Protein AF-A0A1C3NWB6-F1 (afdb_monomer_lite)

pLDDT: mean 83.38, std 10.29, range [48.44, 95.5]

Organism: NCBI:txid1839754

Radius of gyration: 16.96 Å; chains: 1; bounding box: 32×26×47 Å

Structure (mmCIF, N/CA/C/O backbone):
data_AF-A0A1C3NWB6-F1
#
_entry.id   AF-A0A1C3NWB6-F1
#
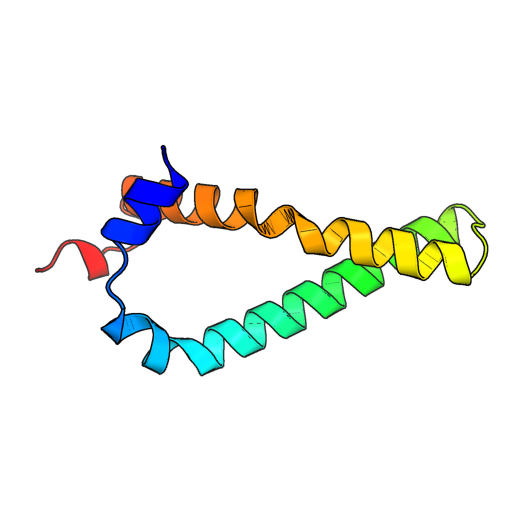loop_
_atom_site.group_PDB
_atom_site.id
_atom_site.type_symbol
_atom_site.label_atom_id
_atom_site.label_alt_id
_atom_site.label_comp_id
_atom_site.label_asym_id
_atom_site.label_entity_id
_atom_site.label_seq_id
_atom_site.pdbx_PDB_ins_code
_atom_site.Cartn_x
_atom_site.Cartn_y
_atom_site.Cartn_z
_atom_site.occupancy
_atom_site.B_iso_or_equiv
_atom_site.auth_seq_id
_atom_site.auth_comp_id
_atom_site.auth_asym_id
_atom_site.auth_atom_id
_atom_site.pdbx_PDB_model_num
ATOM 1 N N . MET A 1 1 ? 6.001 12.161 12.004 1.00 77.88 1 MET A N 1
ATOM 2 C CA . MET A 1 1 ? 5.115 11.877 13.158 1.00 77.88 1 MET A CA 1
ATOM 3 C C . MET A 1 1 ? 3.709 11.407 12.767 1.00 77.88 1 MET A C 1
ATOM 5 O O . MET A 1 1 ? 3.174 10.600 13.511 1.00 77.88 1 MET A O 1
ATOM 9 N N . PHE A 1 2 ? 3.122 11.824 11.629 1.00 87.12 2 PHE A N 1
ATOM 10 C CA . PHE A 1 2 ? 1.769 11.400 11.205 1.00 87.12 2 PHE A CA 1
ATOM 11 C C . PHE A 1 2 ? 1.516 9.887 11.316 1.00 87.12 2 PHE A C 1
ATOM 13 O O . PHE A 1 2 ? 0.612 9.495 12.037 1.00 87.12 2 PHE A O 1
ATOM 20 N N . PHE A 1 3 ? 2.341 9.041 10.687 1.00 87.25 3 PHE A N 1
ATOM 21 C CA . PHE A 1 3 ? 2.147 7.582 10.707 1.00 87.25 3 PHE A CA 1
ATOM 22 C C . PHE A 1 3 ? 2.182 6.971 12.114 1.00 87.25 3 PHE A C 1
ATOM 24 O O . PHE A 1 3 ? 1.455 6.020 12.379 1.00 87.25 3 PHE A O 1
ATOM 31 N N . VAL A 1 4 ? 2.975 7.543 13.027 1.00 89.69 4 VAL A N 1
ATOM 32 C CA . VAL A 1 4 ? 3.035 7.100 14.429 1.00 89.69 4 VAL A CA 1
ATOM 33 C C . VAL A 1 4 ? 1.717 7.417 15.134 1.00 89.69 4 VAL A C 1
ATOM 35 O O . VAL A 1 4 ? 1.108 6.528 15.714 1.00 89.69 4 VAL A O 1
ATOM 38 N N . PHE A 1 5 ? 1.226 8.653 15.030 1.00 87.25 5 PHE A N 1
ATOM 39 C CA . PHE A 1 5 ? -0.052 9.042 15.638 1.00 87.25 5 PHE A CA 1
ATOM 40 C C . PHE A 1 5 ? -1.260 8.366 14.982 1.00 87.25 5 PHE A C 1
ATOM 42 O O . PHE A 1 5 ? -2.185 7.961 15.678 1.00 87.25 5 PHE A O 1
ATOM 49 N N . PHE A 1 6 ? -1.247 8.213 13.658 1.00 85.94 6 PHE A N 1
ATOM 50 C CA . PHE A 1 6 ? -2.258 7.465 12.917 1.00 85.94 6 PHE A CA 1
ATOM 51 C C . PHE A 1 6 ? -2.323 6.014 13.410 1.00 85.94 6 PHE A C 1
ATOM 53 O O . PHE A 1 6 ? -3.405 5.520 13.716 1.00 85.94 6 PHE A O 1
ATOM 60 N N . GLY A 1 7 ? -1.163 5.367 13.576 1.00 84.56 7 GLY A N 1
ATOM 61 C CA . GLY A 1 7 ? -1.072 4.019 14.133 1.00 84.56 7 GLY A CA 1
ATOM 62 C C . GLY A 1 7 ? -1.591 3.934 15.569 1.00 84.56 7 GLY A C 1
ATOM 63 O O . GLY A 1 7 ? -2.395 3.061 15.865 1.00 84.56 7 GLY A O 1
ATOM 64 N N . LEU A 1 8 ? -1.206 4.873 16.440 1.00 88.19 8 LEU A N 1
ATOM 65 C CA . LEU A 1 8 ? -1.643 4.895 17.844 1.00 88.19 8 LEU A CA 1
ATOM 66 C C . LEU A 1 8 ? -3.149 5.150 18.020 1.00 88.19 8 LEU A C 1
ATOM 68 O O . LEU A 1 8 ? -3.720 4.694 19.005 1.00 88.19 8 LEU A O 1
ATOM 72 N N . ARG A 1 9 ? -3.796 5.871 17.093 1.00 83.88 9 ARG A N 1
ATOM 73 C CA . ARG A 1 9 ? -5.257 6.086 17.108 1.00 83.88 9 ARG A CA 1
ATOM 74 C C . ARG A 1 9 ? -6.055 4.952 16.464 1.00 83.88 9 ARG A C 1
ATOM 76 O O . ARG A 1 9 ? -7.276 4.943 16.579 1.00 83.88 9 ARG A O 1
ATOM 83 N N . THR A 1 10 ? -5.399 4.029 15.765 1.00 84.69 10 THR A N 1
ATOM 84 C CA . THR A 1 10 ? -6.083 2.920 15.096 1.00 84.69 10 THR A CA 1
ATOM 85 C C . THR A 1 10 ? -6.374 1.815 16.107 1.00 84.69 10 THR A C 1
ATOM 87 O O . THR A 1 10 ? -5.448 1.242 16.675 1.00 84.69 10 THR A O 1
ATOM 90 N N . ASP A 1 11 ? -7.651 1.493 16.312 1.00 86.38 11 ASP A N 1
ATOM 91 C CA . ASP A 1 11 ? -8.060 0.385 17.176 1.00 86.38 11 ASP A CA 1
ATOM 92 C C . ASP A 1 11 ? -7.675 -0.967 16.534 1.00 86.38 11 ASP A C 1
ATOM 94 O O . ASP A 1 11 ? -8.199 -1.319 15.468 1.00 86.38 11 ASP A O 1
ATOM 98 N N . PRO A 1 12 ? -6.779 -1.755 17.158 1.00 83.56 12 PRO A N 1
ATOM 99 C CA . PRO A 1 12 ? -6.336 -3.029 16.604 1.00 83.56 12 PRO A CA 1
ATOM 100 C C . PRO A 1 12 ? -7.457 -4.073 16.522 1.00 83.56 12 PRO A C 1
ATOM 102 O O . PRO A 1 12 ? -7.386 -4.977 15.686 1.00 83.56 12 PRO A O 1
ATOM 105 N N . THR A 1 13 ? -8.509 -3.954 17.337 1.00 89.56 13 THR A N 1
ATOM 106 C CA . THR A 1 13 ? -9.637 -4.898 17.325 1.00 89.56 13 THR A CA 1
ATOM 107 C C . THR A 1 13 ? -10.491 -4.770 16.062 1.00 89.56 13 THR A C 1
ATOM 109 O O . THR A 1 13 ? -11.098 -5.750 15.631 1.00 89.56 13 THR A O 1
ATOM 112 N N . GLN A 1 14 ? -10.464 -3.605 15.405 1.00 85.69 14 GLN A N 1
ATOM 113 C CA . GLN A 1 14 ? -11.195 -3.339 14.160 1.00 85.69 14 GLN A CA 1
ATOM 114 C C . GLN A 1 14 ? -10.476 -3.875 12.911 1.00 85.69 14 GLN A C 1
ATOM 116 O O . GLN A 1 14 ? -11.082 -3.994 11.845 1.00 85.69 14 GLN A O 1
ATOM 121 N N . ILE A 1 15 ? -9.196 -4.248 13.026 1.00 84.69 15 ILE A N 1
ATOM 122 C CA . ILE A 1 15 ? -8.392 -4.731 11.893 1.00 84.69 15 ILE A CA 1
ATOM 123 C C . ILE A 1 15 ? -8.862 -6.118 11.437 1.00 84.69 15 ILE A C 1
ATOM 125 O O . ILE A 1 15 ? -9.003 -6.359 10.237 1.00 84.69 15 ILE A O 1
ATOM 129 N N . LEU A 1 16 ? -9.120 -7.029 12.382 1.00 89.50 16 LEU A N 1
ATOM 130 C CA . LEU A 1 16 ? -9.513 -8.413 12.084 1.00 89.50 16 LEU A CA 1
ATOM 131 C C . LEU A 1 16 ? -10.837 -8.496 11.302 1.00 89.50 16 LEU A C 1
ATOM 133 O O . LEU A 1 16 ? -10.860 -9.154 10.260 1.00 89.50 16 LEU A O 1
ATOM 137 N N . PRO A 1 17 ? -11.920 -7.816 11.728 1.00 90.44 17 PRO A N 1
ATOM 138 C CA . PRO A 1 17 ? -13.176 -7.789 10.979 1.00 90.44 17 PRO A CA 1
ATOM 139 C C . PRO A 1 17 ? -13.039 -7.165 9.582 1.00 90.44 17 PRO A C 1
ATOM 141 O O . PRO A 1 17 ? -13.674 -7.623 8.633 1.00 90.44 17 PRO A O 1
ATOM 144 N N . ALA A 1 18 ? -12.185 -6.146 9.428 1.00 88.88 18 ALA A N 1
ATOM 145 C CA . ALA A 1 18 ? -11.968 -5.457 8.155 1.00 88.88 18 ALA A CA 1
ATOM 146 C C . ALA A 1 18 ? -11.047 -6.222 7.185 1.00 88.88 18 ALA A C 1
ATOM 148 O O . ALA A 1 18 ? -10.942 -5.846 6.014 1.00 88.88 18 ALA A O 1
ATOM 149 N N . LEU A 1 19 ? -10.394 -7.299 7.638 1.00 90.38 19 LEU A N 1
ATOM 150 C CA . LEU A 1 19 ? -9.347 -7.990 6.888 1.00 90.38 19 LEU A CA 1
ATOM 151 C C . LEU A 1 19 ? -9.840 -8.499 5.530 1.00 90.38 19 LEU A C 1
ATOM 153 O O . LEU A 1 19 ? -9.127 -8.372 4.537 1.00 90.38 19 LEU A O 1
ATOM 157 N N . ALA A 1 20 ? -11.067 -9.020 5.457 1.00 91.75 20 ALA A N 1
ATOM 158 C CA . ALA A 1 20 ? -11.642 -9.512 4.206 1.00 91.75 20 ALA A CA 1
ATOM 159 C C . ALA A 1 20 ? -11.780 -8.393 3.158 1.00 91.75 20 ALA A C 1
ATOM 161 O O . ALA A 1 20 ? -11.289 -8.528 2.035 1.00 91.75 20 ALA A O 1
ATOM 162 N N . ALA A 1 21 ? -12.382 -7.262 3.538 1.00 93.19 21 ALA A N 1
ATOM 163 C CA . ALA A 1 21 ? -12.543 -6.106 2.657 1.00 93.19 21 ALA A CA 1
ATOM 164 C C . ALA A 1 21 ? -11.188 -5.484 2.283 1.00 93.19 21 ALA A C 1
ATOM 166 O O . ALA A 1 21 ? -10.939 -5.192 1.112 1.00 93.19 21 ALA A O 1
ATOM 167 N N . ALA A 1 22 ? -10.283 -5.352 3.259 1.00 90.06 22 ALA A N 1
ATOM 168 C CA . ALA A 1 22 ? -8.930 -4.851 3.045 1.00 90.06 22 ALA A CA 1
ATOM 169 C C . ALA A 1 22 ? -8.144 -5.733 2.063 1.00 90.06 22 ALA A C 1
ATOM 171 O O . ALA A 1 22 ? -7.481 -5.212 1.168 1.00 90.06 22 ALA A O 1
ATOM 172 N N . SER A 1 23 ? -8.266 -7.059 2.173 1.00 93.62 23 SER A N 1
ATOM 173 C CA . SER A 1 23 ? -7.629 -8.018 1.261 1.00 93.62 23 SER A CA 1
ATOM 174 C C . SER A 1 23 ? -8.153 -7.863 -0.164 1.00 93.62 23 SER A C 1
ATOM 176 O O . SER A 1 23 ? -7.373 -7.812 -1.114 1.00 93.62 23 SER A O 1
ATOM 178 N N . LEU A 1 24 ? -9.472 -7.729 -0.315 1.00 95.50 24 LEU A N 1
ATOM 179 C CA . LEU A 1 24 ? -10.127 -7.517 -1.606 1.00 95.50 24 LEU A CA 1
ATOM 180 C C . LEU A 1 24 ? -9.640 -6.229 -2.279 1.00 95.50 24 LEU A C 1
ATOM 182 O O . LEU A 1 24 ? -9.244 -6.248 -3.447 1.00 95.50 24 LEU A O 1
ATOM 186 N N . LEU A 1 25 ? -9.597 -5.126 -1.528 1.00 92.69 25 LEU A N 1
ATOM 187 C CA . LEU A 1 25 ? -9.089 -3.842 -2.012 1.00 92.69 25 LEU A CA 1
ATOM 188 C C . LEU A 1 25 ? -7.589 -3.889 -2.313 1.00 92.69 25 LEU A C 1
ATOM 190 O O . LEU A 1 25 ? -7.151 -3.307 -3.306 1.00 92.69 25 LEU A O 1
ATOM 194 N N . ALA A 1 26 ? -6.800 -4.598 -1.503 1.00 90.56 26 ALA A N 1
ATOM 195 C CA . ALA A 1 26 ? -5.375 -4.787 -1.742 1.00 90.56 26 ALA A CA 1
ATOM 196 C C . ALA A 1 26 ? -5.137 -5.537 -3.059 1.00 90.56 26 ALA A C 1
ATOM 198 O O . ALA A 1 26 ? -4.371 -5.063 -3.899 1.00 90.56 26 ALA A O 1
ATOM 199 N N . VAL A 1 27 ? -5.844 -6.649 -3.290 1.00 94.56 27 VAL A N 1
ATOM 200 C CA . VAL A 1 27 ? -5.761 -7.416 -4.543 1.00 94.56 27 VAL A CA 1
ATOM 201 C C . VAL A 1 27 ? -6.212 -6.563 -5.727 1.00 94.56 27 VAL A C 1
ATOM 203 O O . VAL A 1 27 ? -5.476 -6.447 -6.707 1.00 94.56 27 VAL A O 1
ATOM 206 N N . ALA A 1 28 ? -7.367 -5.900 -5.628 1.00 95.12 28 ALA A N 1
ATOM 207 C CA . ALA A 1 28 ? -7.870 -5.026 -6.686 1.00 95.12 28 ALA A CA 1
ATOM 208 C C . ALA A 1 28 ? -6.881 -3.893 -7.009 1.00 95.12 28 ALA A C 1
ATOM 210 O O . ALA A 1 28 ? -6.600 -3.614 -8.178 1.00 95.12 28 ALA A O 1
ATOM 211 N N . GLY A 1 29 ? -6.301 -3.276 -5.978 1.00 92.06 29 GLY A N 1
ATOM 212 C CA . GLY A 1 29 ? -5.309 -2.213 -6.093 1.00 92.06 29 GLY A CA 1
ATOM 213 C C . GLY A 1 29 ? -3.992 -2.685 -6.706 1.00 92.06 29 GLY A C 1
ATOM 214 O O . GLY A 1 29 ? -3.412 -1.968 -7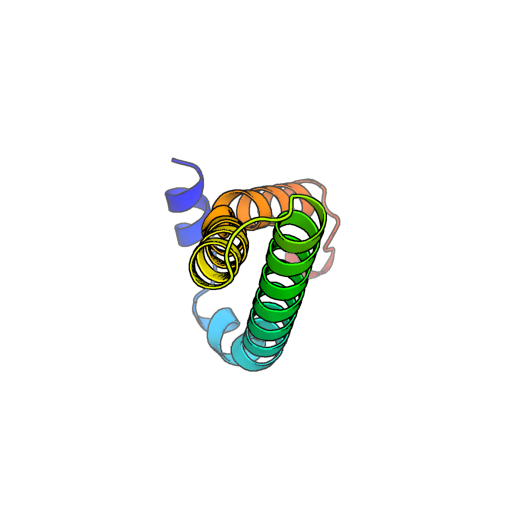.519 1.00 92.06 29 GLY A O 1
ATOM 215 N N . VAL A 1 30 ? -3.522 -3.883 -6.353 1.00 91.31 30 VAL A N 1
ATOM 216 C CA . VAL A 1 30 ? -2.332 -4.496 -6.959 1.00 91.31 30 VAL A CA 1
ATOM 217 C C . VAL A 1 30 ? -2.589 -4.789 -8.433 1.00 91.31 30 VAL A C 1
ATOM 219 O O . VAL A 1 30 ? -1.818 -4.338 -9.279 1.00 91.31 30 VAL A O 1
ATOM 222 N N . VAL A 1 31 ? -3.692 -5.470 -8.758 1.00 93.12 31 VAL A N 1
ATOM 223 C CA . VAL A 1 31 ? -4.041 -5.839 -10.139 1.00 93.12 31 VAL A CA 1
ATOM 224 C C . VAL A 1 31 ? -4.147 -4.595 -11.017 1.00 93.12 31 VAL A C 1
ATOM 226 O O . VAL A 1 31 ? -3.481 -4.513 -12.049 1.00 93.12 31 VAL A O 1
ATOM 229 N N . THR A 1 32 ? -4.913 -3.589 -10.592 1.00 91.94 32 THR A N 1
ATOM 230 C CA . THR A 1 32 ? -5.085 -2.346 -11.364 1.00 91.94 32 THR A CA 1
ATOM 231 C C . THR A 1 32 ? -3.772 -1.598 -11.567 1.00 91.94 32 THR A C 1
ATOM 233 O O . THR A 1 32 ? -3.493 -1.149 -12.681 1.00 91.94 32 THR A O 1
ATOM 236 N N . LYS A 1 33 ? -2.918 -1.499 -10.542 1.00 90.75 33 LYS A N 1
ATOM 237 C CA . LYS A 1 33 ? -1.609 -0.834 -10.657 1.00 90.75 33 LYS A CA 1
ATOM 238 C C . LYS A 1 33 ? -0.661 -1.578 -11.590 1.00 90.75 33 LYS A C 1
ATOM 240 O O . LYS A 1 33 ? -0.028 -0.948 -12.438 1.00 90.75 33 LYS A O 1
ATOM 245 N N . VAL A 1 34 ? -0.604 -2.905 -11.487 1.00 90.19 34 VAL A N 1
ATOM 246 C CA . VAL A 1 34 ? 0.221 -3.737 -12.372 1.00 90.19 34 VAL A CA 1
ATOM 247 C C . VAL A 1 34 ? -0.252 -3.612 -13.816 1.00 90.19 34 VAL A C 1
ATOM 249 O O . VAL A 1 34 ? 0.564 -3.339 -14.694 1.00 90.19 34 VAL A O 1
ATOM 252 N N . VAL A 1 35 ? -1.560 -3.736 -14.063 1.00 90.81 35 VAL A N 1
ATOM 253 C CA . VAL A 1 35 ? -2.149 -3.582 -15.402 1.00 90.81 35 VAL A CA 1
ATOM 254 C C . VAL A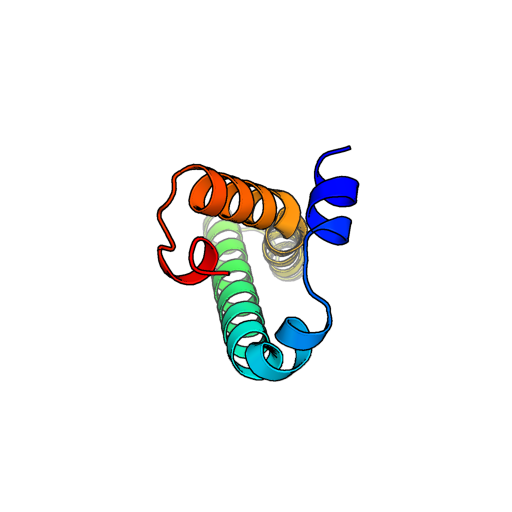 1 35 ? -1.851 -2.194 -15.970 1.00 90.81 35 VAL A C 1
ATOM 256 O O . VAL A 1 35 ? -1.423 -2.081 -17.120 1.00 90.81 35 VAL A O 1
ATOM 259 N N . THR A 1 36 ? -1.994 -1.143 -15.161 1.00 90.56 36 THR A N 1
ATOM 260 C CA . THR A 1 36 ? -1.740 0.242 -15.587 1.00 90.56 36 THR A CA 1
ATOM 261 C C . THR A 1 36 ? -0.266 0.472 -15.924 1.00 90.56 36 THR A C 1
ATOM 263 O O . THR A 1 36 ? 0.043 1.006 -16.992 1.00 90.56 36 THR A O 1
ATOM 266 N N . GLY A 1 37 ? 0.658 0.031 -15.064 1.00 88.56 37 GLY A N 1
ATOM 267 C CA . GLY A 1 37 ? 2.097 0.159 -15.308 1.00 88.56 37 G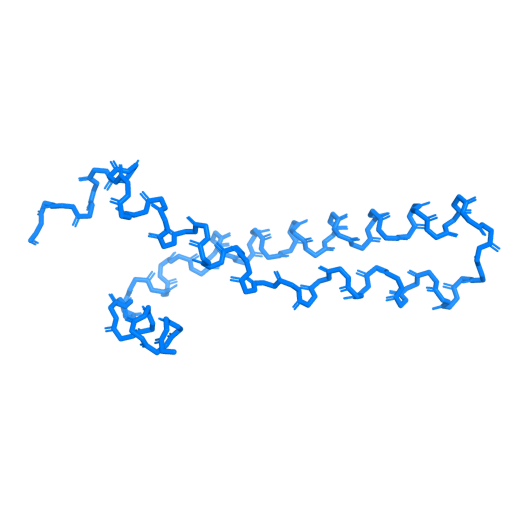LY A CA 1
ATOM 268 C C . GLY A 1 37 ? 2.566 -0.674 -16.502 1.00 88.56 37 GLY A C 1
ATOM 269 O O . GLY A 1 37 ? 3.360 -0.199 -17.316 1.00 88.56 37 GLY A O 1
ATOM 270 N N . TRP A 1 38 ? 2.005 -1.873 -16.681 1.00 87.12 38 TRP A N 1
ATOM 271 C CA . TRP A 1 38 ? 2.252 -2.706 -17.856 1.00 87.12 38 TRP A CA 1
ATOM 272 C C . TRP A 1 38 ? 1.764 -2.043 -19.142 1.00 87.12 38 TRP A C 1
ATOM 274 O O . TRP A 1 38 ? 2.488 -2.013 -20.139 1.00 87.12 38 T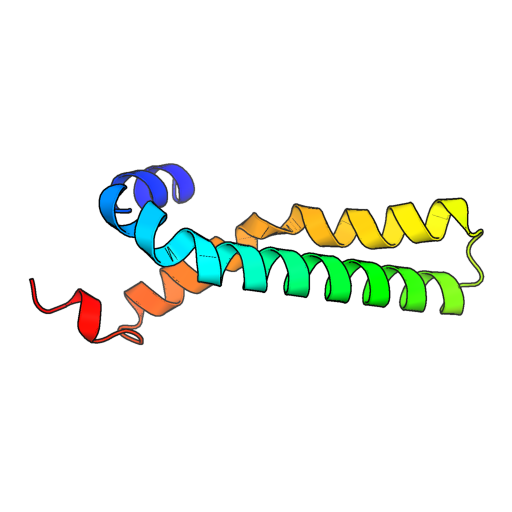RP A O 1
ATOM 284 N N . TRP A 1 39 ? 0.546 -1.497 -19.135 1.00 89.50 39 TRP A N 1
ATOM 285 C CA . TRP A 1 39 ? -0.028 -0.804 -20.285 1.00 89.50 39 TRP A CA 1
ATOM 286 C C . TRP A 1 39 ? 0.776 0.448 -20.654 1.00 89.50 39 TRP A C 1
ATOM 288 O O . TRP A 1 39 ? 1.108 0.637 -21.827 1.00 89.50 39 TRP A O 1
ATOM 298 N N . ALA A 1 40 ? 1.175 1.256 -19.668 1.00 89.31 40 ALA A N 1
ATOM 299 C CA . ALA A 1 40 ? 2.037 2.417 -19.881 1.00 89.31 40 ALA A CA 1
ATOM 300 C C . ALA A 1 40 ? 3.397 2.018 -20.485 1.00 89.31 40 ALA A C 1
ATOM 302 O O . ALA A 1 40 ? 3.808 2.564 -21.510 1.00 89.31 40 ALA A O 1
ATOM 303 N N . ALA A 1 41 ? 4.055 1.002 -19.920 1.00 88.12 41 ALA A N 1
ATOM 304 C CA . ALA A 1 41 ? 5.346 0.521 -20.407 1.00 88.12 41 ALA A CA 1
ATOM 305 C C . ALA A 1 41 ? 5.253 -0.161 -21.788 1.00 88.12 41 ALA A C 1
ATOM 307 O O . ALA A 1 41 ? 6.174 -0.057 -22.603 1.00 88.12 41 ALA A O 1
ATOM 308 N N . ARG A 1 42 ? 4.125 -0.820 -22.094 1.00 86.88 42 ARG A N 1
ATOM 309 C CA . ARG A 1 42 ? 3.835 -1.367 -23.428 1.00 86.88 42 ARG A CA 1
ATOM 310 C C . ARG A 1 42 ? 3.707 -0.258 -24.467 1.00 86.88 42 ARG A C 1
ATOM 312 O O . ARG A 1 42 ? 4.294 -0.393 -25.539 1.00 86.88 42 ARG A O 1
ATOM 319 N N . ARG A 1 43 ? 2.995 0.8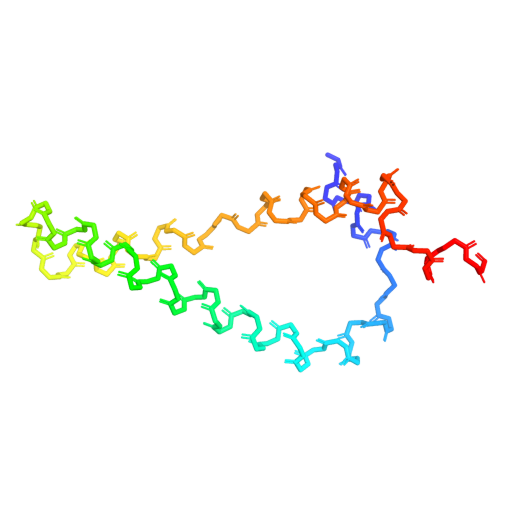32 -24.156 1.00 89.06 43 ARG A N 1
ATOM 320 C CA . ARG A 1 43 ? 2.886 1.997 -25.055 1.00 89.06 43 ARG A CA 1
ATOM 321 C C . ARG A 1 43 ? 4.238 2.670 -25.295 1.00 89.06 43 ARG A C 1
ATOM 323 O O . ARG A 1 43 ? 4.506 3.096 -26.410 1.00 89.06 43 ARG A O 1
ATOM 330 N N . ALA A 1 44 ? 5.123 2.661 -24.302 1.00 88.75 44 ALA A N 1
ATOM 331 C CA . ALA A 1 44 ? 6.492 3.162 -24.425 1.00 88.75 44 ALA A CA 1
ATOM 332 C C . ALA A 1 44 ? 7.478 2.187 -25.119 1.00 88.75 44 ALA A C 1
ATOM 334 O O . ALA A 1 44 ? 8.677 2.442 -25.128 1.00 88.75 44 ALA A O 1
ATOM 335 N N . ARG A 1 45 ? 7.006 1.061 -25.687 1.00 87.12 45 ARG A N 1
ATOM 336 C CA . ARG A 1 45 ? 7.830 0.013 -26.336 1.00 87.12 45 ARG A CA 1
ATOM 337 C C . ARG A 1 45 ? 8.964 -0.552 -25.460 1.00 87.12 45 ARG A C 1
ATOM 339 O O . ARG A 1 45 ? 9.959 -1.057 -25.970 1.00 87.12 45 ARG A O 1
ATOM 346 N N . ILE A 1 46 ? 8.780 -0.553 -24.141 1.00 85.88 46 ILE A N 1
ATOM 347 C CA . ILE A 1 46 ? 9.754 -1.080 -23.174 1.00 85.88 46 ILE A CA 1
ATOM 348 C C . ILE A 1 46 ? 9.746 -2.621 -23.196 1.00 85.88 46 ILE A C 1
ATOM 350 O O . ILE A 1 46 ? 8.690 -3.234 -23.397 1.00 85.88 46 ILE A O 1
ATOM 354 N N . ALA A 1 47 ? 10.906 -3.255 -22.983 1.00 84.19 47 ALA A N 1
ATOM 355 C CA . ALA A 1 47 ? 11.064 -4.713 -22.912 1.00 84.19 47 ALA A CA 1
ATOM 356 C C . ALA A 1 47 ? 10.226 -5.348 -21.783 1.00 84.19 47 ALA A C 1
ATOM 358 O O . ALA A 1 47 ? 10.047 -4.753 -20.722 1.00 84.19 47 ALA A O 1
ATOM 359 N N . ILE A 1 48 ? 9.737 -6.577 -21.993 1.00 78.12 48 ILE A N 1
ATOM 360 C CA . ILE A 1 48 ? 8.781 -7.273 -21.104 1.00 78.12 48 ILE A CA 1
ATOM 361 C C . ILE A 1 48 ? 9.229 -7.328 -19.636 1.00 78.12 48 ILE A C 1
ATOM 363 O O . ILE A 1 48 ? 8.427 -7.024 -18.754 1.00 78.12 48 ILE A O 1
ATOM 367 N N . LEU A 1 49 ? 10.505 -7.620 -19.359 1.00 77.50 49 LEU A N 1
ATOM 368 C CA . LEU A 1 49 ? 11.009 -7.651 -17.979 1.00 77.50 49 LEU A CA 1
ATOM 369 C C . LEU A 1 49 ? 10.932 -6.278 -17.293 1.00 77.50 49 LEU A C 1
ATOM 371 O O . LEU A 1 49 ? 10.630 -6.185 -16.104 1.00 77.50 49 LEU A O 1
ATOM 375 N N . ALA A 1 50 ? 11.151 -5.196 -18.038 1.00 78.12 50 ALA A N 1
ATOM 376 C CA . ALA A 1 50 ? 11.060 -3.841 -17.506 1.00 78.12 50 ALA A CA 1
ATOM 377 C C . ALA A 1 50 ? 9.602 -3.360 -17.344 1.00 78.12 50 ALA A C 1
ATOM 379 O O . ALA A 1 50 ? 9.346 -2.470 -16.534 1.00 78.12 50 ALA A O 1
ATOM 380 N N . ARG A 1 51 ? 8.623 -3.995 -18.011 1.00 80.38 51 ARG A N 1
ATOM 381 C CA . ARG A 1 51 ? 7.186 -3.713 -17.805 1.00 80.38 51 ARG A CA 1
ATOM 382 C C . ARG A 1 51 ? 6.689 -4.172 -16.437 1.00 80.38 51 ARG A C 1
ATOM 384 O O . ARG A 1 51 ? 5.928 -3.445 -15.803 1.00 80.38 51 ARG A O 1
ATOM 391 N N . PHE A 1 52 ? 7.153 -5.327 -15.953 1.00 77.62 52 PHE A N 1
ATOM 392 C CA . PHE A 1 52 ? 6.840 -5.781 -14.592 1.00 77.62 52 PHE A CA 1
ATOM 393 C C . PHE A 1 52 ? 7.380 -4.808 -13.542 1.00 77.62 52 PHE A C 1
ATOM 395 O O . PHE A 1 52 ? 6.652 -4.443 -12.624 1.00 77.62 52 PHE A O 1
ATOM 402 N N . ARG A 1 53 ? 8.609 -4.308 -13.727 1.00 81.81 53 ARG A N 1
ATOM 403 C CA . ARG A 1 53 ? 9.218 -3.309 -12.831 1.00 81.81 53 ARG A CA 1
ATOM 404 C C . ARG A 1 53 ? 8.444 -1.991 -12.809 1.00 81.81 53 ARG A C 1
ATOM 406 O O . ARG A 1 53 ? 8.283 -1.394 -11.750 1.00 81.81 53 ARG A O 1
ATOM 413 N N . ALA A 1 54 ? 7.942 -1.551 -13.962 1.00 82.50 54 ALA A N 1
ATOM 414 C CA . ALA A 1 54 ? 7.094 -0.365 -14.041 1.00 82.50 54 ALA A CA 1
ATOM 415 C C . ALA A 1 54 ? 5.767 -0.556 -13.282 1.00 82.50 54 ALA A C 1
ATOM 417 O O . ALA A 1 54 ? 5.332 0.347 -12.573 1.00 82.50 54 ALA A O 1
ATOM 418 N N . GLY A 1 55 ? 5.149 -1.738 -13.386 1.00 78.38 55 GLY A N 1
ATOM 419 C CA . GLY A 1 55 ? 3.944 -2.092 -12.628 1.00 78.38 55 GLY A CA 1
ATOM 420 C C . GLY A 1 55 ? 4.172 -2.146 -11.116 1.00 78.38 55 GLY A C 1
ATOM 421 O O . GLY A 1 55 ? 3.397 -1.562 -10.360 1.00 78.38 55 GLY A O 1
ATOM 422 N N . THR A 1 56 ? 5.248 -2.791 -10.660 1.00 81.31 56 THR A N 1
ATOM 423 C CA . THR A 1 56 ? 5.540 -2.918 -9.222 1.00 81.31 56 THR A CA 1
ATOM 424 C C . THR A 1 56 ? 5.948 -1.595 -8.579 1.00 81.31 56 THR A C 1
ATOM 426 O O . THR A 1 56 ? 5.583 -1.349 -7.430 1.00 81.31 56 THR A O 1
ATOM 429 N N . ALA A 1 57 ? 6.603 -0.693 -9.320 1.00 85.00 57 ALA A N 1
ATOM 430 C CA . ALA A 1 57 ? 6.925 0.655 -8.843 1.00 85.00 57 ALA A CA 1
ATOM 431 C C . ALA A 1 57 ? 5.678 1.465 -8.438 1.00 85.00 57 ALA A C 1
ATOM 433 O O . ALA A 1 57 ? 5.752 2.320 -7.556 1.00 85.00 57 ALA A O 1
ATOM 434 N N . LEU A 1 58 ? 4.521 1.184 -9.046 1.00 81.56 58 LEU A N 1
ATOM 435 C CA . LEU A 1 58 ? 3.262 1.845 -8.700 1.00 81.56 58 LEU A CA 1
ATOM 436 C C . LEU A 1 58 ? 2.636 1.298 -7.408 1.00 81.56 58 LEU A C 1
ATOM 438 O O . LEU A 1 58 ? 1.894 2.025 -6.748 1.00 81.56 58 LEU A O 1
ATOM 442 N N . ILE A 1 59 ? 2.925 0.045 -7.029 1.00 82.44 59 ILE A N 1
ATOM 443 C CA . ILE A 1 59 ? 2.360 -0.607 -5.832 1.00 82.44 59 ILE A CA 1
ATOM 444 C C . ILE A 1 59 ? 2.885 0.040 -4.546 1.00 82.44 59 ILE A C 1
ATOM 446 O O . ILE A 1 59 ? 2.117 0.241 -3.611 1.00 82.44 59 ILE A O 1
ATOM 450 N N . ALA A 1 60 ? 4.162 0.428 -4.513 1.00 75.62 60 ALA A N 1
ATOM 451 C CA . ALA A 1 60 ? 4.858 0.868 -3.300 1.00 75.62 60 ALA A CA 1
ATOM 452 C C . ALA A 1 60 ? 4.406 2.231 -2.720 1.00 75.62 60 ALA A C 1
ATOM 454 O O . ALA A 1 60 ? 4.981 2.697 -1.744 1.00 75.62 60 ALA A O 1
ATOM 455 N N . ARG A 1 61 ? 3.383 2.892 -3.280 1.00 74.75 61 ARG A N 1
ATOM 456 C CA . ARG A 1 61 ? 2.942 4.248 -2.879 1.00 74.75 61 ARG A CA 1
ATOM 457 C C . ARG A 1 61 ? 1.734 4.274 -1.932 1.00 74.75 61 ARG A C 1
ATOM 459 O O . ARG A 1 61 ? 0.887 5.159 -2.032 1.00 74.75 61 ARG A O 1
ATOM 466 N N . GLY A 1 62 ? 1.639 3.314 -1.012 1.00 76.56 62 GLY A N 1
ATOM 467 C CA . GLY A 1 62 ? 0.518 3.223 -0.062 1.00 76.56 62 GLY A CA 1
ATOM 468 C C . GLY A 1 62 ? 0.413 4.400 0.920 1.00 76.56 62 GLY A C 1
ATOM 469 O O . GLY A 1 62 ? -0.676 4.702 1.398 1.00 76.56 62 GLY A O 1
ATOM 470 N N . GLU A 1 63 ? 1.519 5.104 1.169 1.00 87.56 63 GLU A N 1
ATOM 471 C CA . GLU A 1 63 ? 1.610 6.232 2.108 1.00 87.56 63 GLU A CA 1
ATOM 472 C C . GLU A 1 63 ? 0.564 7.325 1.844 1.00 87.56 63 GLU A C 1
ATOM 474 O O . GLU A 1 63 ? -0.080 7.809 2.773 1.00 87.56 63 GLU A O 1
ATOM 479 N N . PHE A 1 64 ? 0.323 7.663 0.574 1.00 85.81 64 PHE A N 1
ATOM 480 C CA . PHE A 1 64 ? -0.673 8.671 0.204 1.00 85.81 64 PHE A CA 1
ATOM 481 C C . PHE A 1 64 ? -2.109 8.228 0.496 1.00 85.81 64 PHE A C 1
ATOM 483 O O . PHE A 1 64 ? -2.921 9.044 0.923 1.00 85.81 64 PHE A O 1
ATOM 490 N N . SER A 1 65 ? -2.437 6.946 0.308 1.00 84.12 65 SER A N 1
ATOM 491 C CA . SER A 1 65 ? -3.776 6.426 0.615 1.00 84.12 65 SER A CA 1
ATOM 492 C C . SER A 1 65 ? -4.098 6.536 2.107 1.00 84.12 65 SER A C 1
ATOM 494 O O . SER A 1 65 ? -5.227 6.863 2.460 1.00 84.12 65 SER A O 1
ATOM 496 N N . VAL A 1 66 ? -3.099 6.341 2.975 1.00 87.06 66 VAL A N 1
ATOM 497 C CA . VAL A 1 66 ? -3.242 6.518 4.429 1.00 87.06 66 VAL A CA 1
ATOM 498 C C . VAL A 1 66 ? -3.454 7.990 4.789 1.00 87.06 66 VAL A C 1
ATOM 500 O O . VAL A 1 66 ? -4.306 8.306 5.616 1.00 87.06 66 VAL A O 1
ATOM 503 N N . VAL A 1 67 ? -2.728 8.906 4.141 1.00 89.19 67 VAL A N 1
ATOM 504 C CA . VAL A 1 67 ? -2.921 10.353 4.338 1.00 89.19 67 VAL A CA 1
ATOM 505 C C . VAL A 1 67 ? -4.332 10.777 3.925 1.00 89.19 67 VAL A C 1
ATOM 507 O O . VAL A 1 67 ? -4.993 11.481 4.682 1.00 89.19 67 VAL A O 1
ATOM 510 N N . ILE A 1 68 ? -4.825 10.311 2.774 1.00 88.00 68 ILE A N 1
ATOM 511 C CA . ILE A 1 68 ? -6.188 10.606 2.301 1.00 88.00 68 ILE A CA 1
ATOM 512 C C . ILE A 1 68 ? -7.238 10.066 3.279 1.00 88.00 68 ILE A C 1
ATOM 514 O O . ILE A 1 68 ? -8.179 10.783 3.604 1.00 88.00 68 ILE A O 1
ATOM 518 N N . ALA A 1 69 ? -7.062 8.845 3.791 1.00 86.00 69 ALA A N 1
ATOM 519 C CA . ALA A 1 69 ? -7.951 8.287 4.809 1.00 86.00 69 ALA A CA 1
ATOM 520 C C . ALA A 1 69 ? -7.954 9.140 6.090 1.00 86.00 69 ALA A C 1
ATOM 522 O O . ALA A 1 69 ? -9.015 9.463 6.617 1.00 86.00 69 ALA A O 1
ATOM 523 N N . GLY A 1 70 ? -6.777 9.578 6.549 1.00 84.56 70 GLY A N 1
ATOM 524 C CA . GLY A 1 70 ? -6.656 10.481 7.694 1.00 84.56 70 GLY A CA 1
ATOM 525 C C . GLY A 1 70 ? -7.335 11.837 7.472 1.00 84.56 70 GLY A C 1
ATOM 526 O O . GLY A 1 70 ? -7.972 12.353 8.388 1.00 84.56 70 GLY A O 1
ATOM 527 N N . LEU A 1 71 ? -7.244 12.392 6.257 1.00 88.00 71 LEU A N 1
ATOM 528 C CA . LEU A 1 71 ? -7.938 13.626 5.878 1.00 88.00 71 LEU A CA 1
ATOM 529 C C . LEU A 1 71 ? -9.459 13.442 5.832 1.00 88.00 71 LEU A C 1
ATOM 531 O O . LEU A 1 71 ? -10.178 14.322 6.288 1.00 88.00 71 LEU A O 1
ATOM 535 N N . ALA A 1 72 ? -9.951 12.310 5.324 1.00 86.19 72 ALA A N 1
ATOM 536 C CA . ALA A 1 72 ? -11.383 12.016 5.264 1.00 86.19 72 ALA A CA 1
ATOM 537 C C . ALA A 1 72 ? -12.014 11.907 6.662 1.00 86.19 72 ALA A C 1
ATOM 539 O O . ALA A 1 72 ? -13.082 12.472 6.892 1.00 86.19 72 ALA A O 1
ATOM 540 N N . VAL A 1 73 ? -11.324 11.251 7.604 1.00 82.06 73 VAL A N 1
ATOM 541 C CA . VAL A 1 73 ? -11.744 11.191 9.015 1.00 82.06 73 VAL A CA 1
ATOM 542 C C . VAL A 1 73 ? -11.746 12.590 9.634 1.00 82.06 73 VAL A C 1
ATOM 544 O O . VAL A 1 73 ? -12.724 12.981 10.253 1.00 82.06 73 VAL A O 1
ATOM 547 N N . ALA A 1 74 ? -10.692 13.385 9.415 1.00 80.75 74 ALA A N 1
ATOM 548 C CA . ALA A 1 74 ? -10.627 14.755 9.932 1.00 80.75 74 ALA A CA 1
ATOM 549 C C . ALA A 1 74 ? -11.687 15.695 9.323 1.00 80.75 74 ALA A C 1
ATOM 551 O O . ALA A 1 74 ? -12.062 16.680 9.950 1.00 80.75 74 ALA A O 1
ATOM 552 N N . ALA A 1 75 ? -12.154 15.402 8.108 1.00 83.19 75 ALA A N 1
ATOM 553 C CA . ALA A 1 75 ? -13.201 16.149 7.419 1.00 83.19 75 ALA A CA 1
ATOM 554 C C . ALA A 1 75 ? -14.630 15.700 7.795 1.00 83.19 75 ALA A C 1
ATOM 556 O O . ALA A 1 75 ? -15.583 16.226 7.223 1.00 83.19 75 ALA A O 1
ATOM 557 N N . GLY A 1 76 ? -14.794 14.738 8.715 1.00 72.81 76 GLY A N 1
ATOM 558 C CA . GLY A 1 76 ? -16.107 14.259 9.163 1.00 72.81 76 GLY A CA 1
ATOM 559 C C . GLY A 1 76 ? -16.884 13.476 8.098 1.00 72.81 76 GLY A C 1
ATOM 560 O O . GLY A 1 76 ? -18.108 13.398 8.153 1.00 72.81 76 GLY A O 1
ATOM 561 N N . VAL A 1 77 ? -16.194 12.908 7.100 1.00 71.50 77 VAL A N 1
ATOM 562 C CA . VAL A 1 77 ? -16.826 12.143 6.004 1.00 71.50 77 VAL A CA 1
ATOM 563 C C . VAL A 1 77 ? -17.371 10.789 6.496 1.00 71.50 77 VAL A C 1
ATOM 565 O O . VAL A 1 77 ? -18.194 10.181 5.816 1.00 71.50 77 VAL A O 1
ATOM 568 N N . GLU A 1 78 ? -16.975 10.344 7.695 1.00 57.78 78 GLU A N 1
ATOM 569 C CA . GLU A 1 78 ? -17.437 9.110 8.343 1.00 57.78 78 GLU A CA 1
ATOM 570 C C . GLU A 1 78 ? -18.161 9.417 9.676 1.00 57.78 78 GLU A C 1
ATOM 572 O O . GLU A 1 78 ? -17.523 9.445 10.726 1.00 57.78 78 GLU A O 1
ATOM 577 N N . PRO A 1 79 ? -19.500 9.591 9.683 1.00 56.16 79 PRO A N 1
ATOM 578 C CA . PRO A 1 79 ? -20.278 9.921 10.888 1.00 56.16 79 PRO A CA 1
ATOM 579 C C . PRO A 1 79 ? -20.262 8.834 11.975 1.00 56.16 79 PRO A C 1
ATOM 581 O O . PRO A 1 79 ? -20.668 9.073 13.107 1.00 56.16 79 PRO A O 1
ATOM 584 N N . ARG A 1 80 ? -19.827 7.614 11.634 1.00 56.09 80 ARG A N 1
ATOM 585 C CA . ARG A 1 80 ? -19.798 6.444 12.528 1.00 56.09 80 ARG A CA 1
ATOM 586 C C . ARG A 1 80 ? -18.619 6.432 13.506 1.00 56.09 80 ARG A C 1
ATOM 588 O O . ARG A 1 80 ? -18.557 5.533 14.342 1.00 56.09 80 ARG A O 1
ATOM 595 N N . LEU A 1 81 ? -17.688 7.378 13.378 1.00 54.88 81 LEU A N 1
ATOM 596 C CA . LEU A 1 81 ? -16.504 7.510 14.233 1.00 54.88 81 LEU A CA 1
ATOM 597 C C . LEU A 1 81 ? -16.658 8.586 15.322 1.00 54.88 81 LEU A C 1
ATOM 599 O O . LEU A 1 81 ? -15.850 8.607 16.246 1.00 54.88 81 LEU A O 1
ATOM 603 N N . GLU A 1 82 ? -17.699 9.419 15.249 1.00 55.41 82 GLU A N 1
ATOM 604 C CA . GLU A 1 82 ? -17.982 10.487 16.218 1.00 55.41 82 GLU A CA 1
ATOM 605 C C . GLU A 1 82 ? -18.849 10.028 17.410 1.00 55.41 82 GLU A C 1
ATOM 607 O O . GLU A 1 82 ? -18.934 10.739 18.406 1.00 55.41 82 GLU A O 1
ATOM 612 N N . ASP A 1 83 ? -19.498 8.860 17.325 1.00 48.44 83 ASP A N 1
ATOM 613 C CA . ASP A 1 83 ? -20.577 8.446 18.244 1.00 48.44 83 ASP A CA 1
ATOM 614 C C . ASP A 1 83 ? -20.122 7.492 19.379 1.00 48.44 83 ASP A C 1
ATOM 616 O O . ASP A 1 83 ? -20.878 6.615 19.808 1.00 48.44 83 ASP A O 1
ATOM 620 N N . ARG A 1 84 ? -18.873 7.621 19.862 1.00 48.50 84 ARG A N 1
ATOM 621 C CA . ARG A 1 84 ? -18.385 6.980 21.105 1.00 48.50 84 ARG A CA 1
ATOM 622 C C . ARG A 1 84 ? -17.443 7.859 21.914 1.00 48.50 84 ARG A C 1
ATOM 624 O O . ARG A 1 84 ? -16.433 8.315 21.341 1.00 48.50 84 ARG A O 1
#

Foldseek 3Di:
DVVVVLVVPDDPVVCVVCVVVVVVVLVVQLVVLLVVLLVVCVVVVHDPVVSNVSSVVSSPPCVVVSVVVVVCVVVCVDVPVVPD

Sequence (84 aa):
MFFVFFGLRTDPTQILPALAAASLLAVAGVVTKVVTGWWAARRARIAILARFRAGTALIARGEFSVVIAGLAVAAGVEPRLEDR

Secondary structure (DSSP, 8-state):
-HHHHHHHHS-GGGHHHHHHHHHHHHHHHHHHHHHHHHHHHHHTT--HHHHHHHHHHHHT-HHHHHHHHHHHHHTT--GGGS--

InterPro domains:
  IPR006153 Cation/H+ exchanger, transmembrane domain [PF00999] (1-77)
  IPR038770 Sodium/solute symporter superfamily [G3DSA:1.20.1530.20] (1-81)